Protein AF-E8ZIT5-F1 (afdb_monomer)

Structure (mmCIF, N/CA/C/O backbone):
data_AF-E8ZIT5-F1
#
_entry.id   AF-E8ZIT5-F1
#
loop_
_atom_site.group_PDB
_atom_site.id
_atom_site.type_symbol
_atom_site.label_atom_id
_atom_site.label_alt_id
_atom_site.label_comp_id
_atom_site.label_asym_id
_atom_site.label_entity_id
_atom_site.label_seq_id
_atom_site.pdbx_PDB_ins_code
_atom_site.Cartn_x
_atom_site.Cartn_y
_atom_site.Cartn_z
_atom_site.occupancy
_atom_site.B_iso_or_equiv
_atom_site.auth_seq_id
_atom_site.auth_comp_id
_atom_site.auth_asym_id
_atom_site.auth_atom_id
_atom_site.pdbx_PDB_model_num
ATOM 1 N N . MET A 1 1 ? -10.845 -41.780 -15.249 1.00 45.81 1 MET A N 1
ATOM 2 C CA . MET A 1 1 ? -11.697 -40.941 -14.374 1.00 45.81 1 MET A CA 1
ATOM 3 C C . MET A 1 1 ? -10.829 -39.856 -13.758 1.00 45.81 1 MET A C 1
ATOM 5 O O . MET A 1 1 ? -10.003 -40.165 -12.911 1.00 45.81 1 MET A O 1
ATOM 9 N N . VAL A 1 2 ? -10.950 -38.612 -14.222 1.00 50.91 2 VAL A N 1
ATOM 10 C CA . VAL A 1 2 ? -10.185 -37.478 -13.678 1.00 50.91 2 VAL A CA 1
ATOM 11 C C . VAL A 1 2 ? -10.986 -36.918 -12.499 1.00 50.91 2 VAL A C 1
ATOM 13 O O . VAL A 1 2 ? -12.055 -36.343 -12.686 1.00 50.91 2 VAL A O 1
ATOM 16 N N . ARG A 1 3 ? -10.535 -37.195 -11.271 1.00 48.25 3 ARG A N 1
ATOM 17 C CA . ARG A 1 3 ? -11.184 -36.754 -10.028 1.00 48.25 3 ARG A CA 1
ATOM 18 C C . ARG A 1 3 ? -11.141 -35.221 -9.921 1.00 48.25 3 ARG A C 1
ATOM 20 O O . ARG A 1 3 ? -10.065 -34.644 -9.911 1.00 48.25 3 ARG A O 1
ATOM 27 N N . ASN A 1 4 ? -12.316 -34.599 -9.806 1.00 46.53 4 ASN A N 1
ATOM 28 C CA . ASN A 1 4 ? -12.586 -33.336 -9.102 1.00 46.53 4 ASN A CA 1
ATOM 29 C C . ASN A 1 4 ? -11.492 -32.246 -9.126 1.00 46.53 4 ASN A C 1
ATOM 31 O O . ASN A 1 4 ? -10.973 -31.853 -8.086 1.00 46.53 4 ASN A O 1
ATOM 35 N N . VAL A 1 5 ? -11.245 -31.631 -10.285 1.00 51.81 5 VAL A N 1
ATOM 36 C CA . VAL A 1 5 ? -10.561 -30.318 -10.329 1.00 51.81 5 VAL A CA 1
ATOM 37 C C . VAL A 1 5 ? -11.475 -29.154 -9.910 1.00 51.81 5 VAL A C 1
ATOM 39 O O . VAL A 1 5 ? -11.005 -28.046 -9.684 1.00 51.81 5 VAL A O 1
ATOM 42 N N . LYS A 1 6 ? -12.785 -29.395 -9.732 1.00 46.69 6 LYS A N 1
ATOM 43 C CA . LYS A 1 6 ? -13.766 -28.366 -9.335 1.00 46.69 6 LYS A CA 1
ATOM 44 C C . LYS A 1 6 ? -13.628 -27.860 -7.891 1.00 46.69 6 LYS A C 1
ATOM 46 O O . LYS A 1 6 ? -14.274 -26.878 -7.556 1.00 46.69 6 LYS A O 1
ATOM 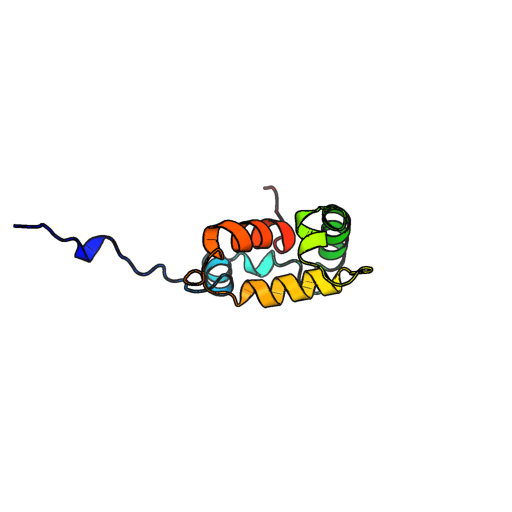51 N N . SER A 1 7 ? -12.803 -28.491 -7.049 1.00 48.19 7 SER A N 1
ATOM 52 C CA . SER A 1 7 ? -12.647 -28.102 -5.636 1.00 48.19 7 SER A CA 1
ATOM 53 C C . SER A 1 7 ? -11.411 -27.241 -5.342 1.00 48.19 7 SER A C 1
ATOM 55 O O . SER A 1 7 ? -11.201 -26.882 -4.188 1.00 48.19 7 SER A O 1
ATOM 57 N N . LEU A 1 8 ? -10.577 -26.927 -6.343 1.00 50.34 8 LEU A N 1
ATOM 58 C CA . LEU A 1 8 ? -9.297 -26.227 -6.132 1.00 50.34 8 LEU A CA 1
ATOM 59 C C . LEU A 1 8 ? -9.307 -24.748 -6.533 1.00 50.34 8 LEU A C 1
ATOM 61 O O . LEU A 1 8 ? -8.317 -24.050 -6.337 1.00 50.34 8 LEU A O 1
ATOM 65 N N . CYS A 1 9 ? -10.430 -24.249 -7.040 1.00 54.47 9 CYS A N 1
ATOM 66 C CA . CYS A 1 9 ? -10.614 -22.833 -7.323 1.00 54.47 9 CYS A CA 1
ATOM 67 C C . CYS A 1 9 ? -11.757 -22.302 -6.463 1.00 54.47 9 CYS A C 1
ATOM 69 O O . CYS A 1 9 ? -12.811 -21.942 -6.980 1.00 54.47 9 CYS A O 1
ATOM 71 N N . THR A 1 10 ? -11.573 -22.266 -5.141 1.00 54.78 10 THR A N 1
ATOM 72 C CA . THR A 1 10 ? -12.388 -21.358 -4.331 1.00 54.78 10 THR A CA 1
ATOM 73 C C . THR A 1 10 ? -12.088 -19.960 -4.860 1.00 54.78 10 THR A C 1
ATOM 75 O O . THR A 1 10 ? -10.909 -19.578 -4.854 1.00 54.78 10 THR A O 1
ATOM 78 N N . PRO A 1 11 ? -13.077 -19.208 -5.374 1.00 55.38 11 PRO A N 1
ATOM 79 C CA . PRO A 1 11 ? -12.827 -17.836 -5.764 1.00 55.38 11 PRO A CA 1
ATOM 80 C C . PRO A 1 11 ? -12.258 -17.143 -4.532 1.00 55.38 11 PRO A C 1
ATOM 82 O O . PRO A 1 11 ? -12.861 -17.167 -3.455 1.00 55.38 11 PRO A O 1
ATOM 85 N N . LYS A 1 12 ? -11.042 -16.607 -4.665 1.00 62.25 12 LYS A N 1
ATOM 86 C CA . LYS A 1 12 ? -10.503 -15.686 -3.670 1.00 62.25 12 LYS A CA 1
ATOM 87 C C . LYS A 1 12 ? -11.594 -14.637 -3.496 1.00 62.25 12 LYS A C 1
ATOM 89 O O . LYS A 1 12 ? -11.988 -14.019 -4.477 1.00 62.25 12 LYS A O 1
ATOM 94 N N . GLY A 1 13 ? -12.136 -14.497 -2.287 1.00 69.75 13 GLY A N 1
ATOM 95 C CA . GLY A 1 13 ? -13.228 -13.559 -1.987 1.00 69.75 13 GLY A CA 1
ATOM 96 C C . GLY A 1 13 ? -12.824 -12.085 -2.111 1.00 69.75 13 GLY A C 1
ATOM 97 O O . GLY A 1 13 ? -13.444 -11.232 -1.493 1.00 69.75 13 GLY A O 1
ATOM 98 N N . PHE A 1 14 ? -11.757 -11.812 -2.859 1.00 81.62 14 PHE A N 1
ATOM 99 C CA . PHE A 1 14 ? -11.159 -10.525 -3.117 1.00 81.62 14 PHE A CA 1
ATOM 100 C C . PHE A 1 14 ? -10.701 -10.491 -4.577 1.00 81.62 14 PHE A C 1
ATOM 102 O O . PHE A 1 14 ? -10.003 -11.397 -5.043 1.00 81.62 14 PHE A O 1
ATOM 109 N N . SER A 1 15 ? -11.082 -9.432 -5.282 1.00 85.31 15 SER A N 1
ATOM 110 C CA . SER A 1 15 ? -10.668 -9.194 -6.669 1.00 85.31 15 SER A CA 1
ATOM 111 C C . SER A 1 15 ? -9.668 -8.050 -6.754 1.00 85.31 15 SER A C 1
ATOM 113 O O . SER A 1 15 ? -8.783 -8.084 -7.604 1.00 85.31 15 SER A O 1
ATOM 115 N N . SER A 1 16 ? -9.753 -7.092 -5.830 1.00 89.38 16 SER A N 1
ATOM 116 C CA . SER A 1 16 ? -8.905 -5.903 -5.768 1.00 89.38 16 SER A CA 1
ATOM 117 C C . SER A 1 16 ? -8.029 -5.856 -4.519 1.00 89.38 16 SER A C 1
ATOM 119 O O . SER A 1 16 ? -8.282 -6.548 -3.525 1.00 89.38 16 SER A O 1
ATOM 121 N N . ILE A 1 17 ? -7.002 -5.001 -4.548 1.00 88.31 17 ILE A N 1
ATOM 122 C CA . ILE A 1 17 ? -6.193 -4.702 -3.359 1.00 88.31 17 ILE A CA 1
ATOM 123 C C . ILE A 1 17 ? -7.090 -4.178 -2.226 1.00 88.31 17 ILE A C 1
ATOM 125 O O . ILE A 1 17 ? -6.922 -4.599 -1.080 1.00 88.31 17 ILE A O 1
ATOM 129 N N . SER A 1 18 ? -8.076 -3.334 -2.552 1.00 88.69 18 SER A N 1
ATOM 130 C CA . SER A 1 18 ? -9.100 -2.835 -1.627 1.00 88.69 18 SER A CA 1
ATOM 131 C C . SER A 1 18 ? -9.860 -3.961 -0.915 1.00 88.69 18 SER A C 1
ATOM 133 O O . SER A 1 18 ? -9.947 -3.963 0.314 1.00 88.69 18 SER A O 1
ATOM 135 N N . ASP A 1 19 ? -10.361 -4.954 -1.659 1.00 88.88 19 ASP A N 1
ATOM 136 C CA . ASP A 1 19 ? -11.074 -6.100 -1.080 1.00 88.88 19 ASP A CA 1
ATOM 137 C C . ASP A 1 19 ? -10.187 -6.878 -0.110 1.00 88.88 19 ASP A C 1
ATOM 139 O O . ASP A 1 19 ? -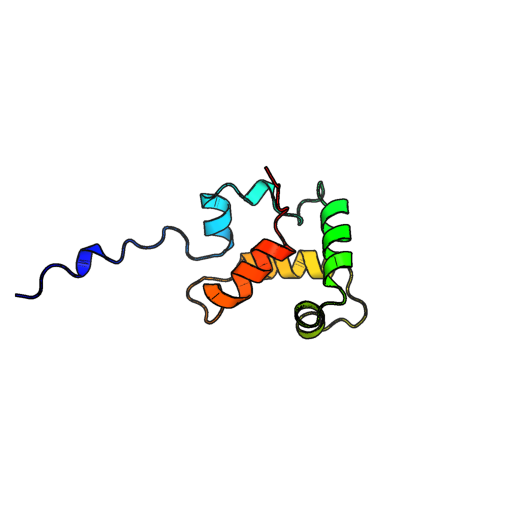10.618 -7.245 0.983 1.00 88.88 19 ASP A O 1
ATOM 143 N N . LEU A 1 20 ? -8.923 -7.093 -0.483 1.00 87.38 20 LEU A N 1
ATOM 144 C CA . LEU A 1 20 ? -7.990 -7.859 0.334 1.00 87.38 20 LEU A CA 1
ATOM 145 C C . LEU A 1 20 ? -7.680 -7.155 1.659 1.00 87.38 20 LEU A C 1
ATOM 147 O O . LEU A 1 20 ? -7.718 -7.798 2.710 1.00 87.38 20 LEU A O 1
ATOM 151 N N . ILE A 1 21 ? -7.401 -5.848 1.636 1.00 87.50 21 ILE A N 1
ATOM 152 C CA . ILE A 1 21 ? -7.132 -5.096 2.872 1.00 87.50 21 ILE A CA 1
ATOM 153 C C . ILE A 1 21 ? -8.390 -4.933 3.731 1.00 87.50 21 ILE A C 1
ATOM 155 O O . ILE A 1 21 ? -8.289 -4.958 4.956 1.00 87.50 21 ILE A O 1
ATOM 159 N N . ASN A 1 22 ? -9.579 -4.836 3.122 1.00 87.31 22 ASN A N 1
ATOM 160 C CA . ASN A 1 22 ? -10.855 -4.850 3.841 1.00 87.31 22 ASN A CA 1
ATOM 161 C C . ASN A 1 22 ? -11.070 -6.194 4.543 1.00 87.31 22 ASN A C 1
ATOM 163 O O . ASN A 1 22 ? -11.342 -6.235 5.743 1.00 87.31 22 ASN A O 1
ATOM 167 N N . GLN A 1 23 ? -10.882 -7.299 3.818 1.00 86.75 23 GLN A N 1
ATOM 168 C CA . GLN A 1 23 ? -11.032 -8.652 4.348 1.00 86.75 23 GLN A CA 1
ATOM 169 C C . GLN A 1 23 ? -10.041 -8.933 5.487 1.00 86.75 23 GLN A C 1
ATOM 171 O O . GLN A 1 23 ? -10.379 -9.614 6.455 1.00 86.75 23 GLN A O 1
ATOM 176 N N . ARG A 1 24 ? -8.828 -8.375 5.402 1.00 84.50 24 ARG A N 1
ATOM 177 C CA . ARG A 1 24 ? -7.798 -8.472 6.446 1.00 84.50 24 ARG A CA 1
ATOM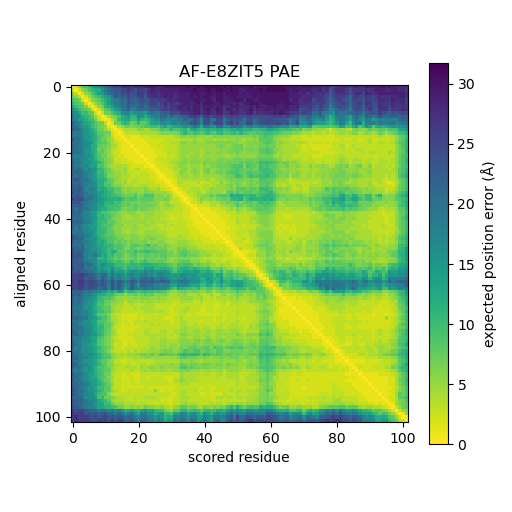 178 C C . ARG A 1 24 ? -7.945 -7.452 7.572 1.00 84.50 24 ARG A C 1
ATOM 180 O O . ARG A 1 24 ? -7.168 -7.504 8.520 1.00 84.50 24 ARG A O 1
ATOM 187 N N . LYS A 1 25 ? -8.934 -6.553 7.496 1.00 84.44 25 LYS A N 1
ATOM 188 C CA . LYS A 1 25 ? -9.128 -5.437 8.438 1.00 84.44 25 LYS A CA 1
ATOM 189 C C . LYS A 1 25 ? -7.894 -4.522 8.542 1.00 84.44 25 LYS A C 1
ATOM 191 O O . LYS A 1 25 ? -7.681 -3.866 9.557 1.00 84.44 25 LYS A O 1
ATOM 196 N N . GLU A 1 26 ? -7.099 -4.450 7.475 1.00 84.94 26 GLU A N 1
ATOM 197 C CA . GLU A 1 26 ? -5.897 -3.613 7.355 1.00 84.94 26 GLU A CA 1
ATOM 198 C C . GLU A 1 26 ? -6.244 -2.176 6.906 1.00 84.94 26 GLU A C 1
ATOM 200 O O . GLU A 1 26 ? -5.362 -1.331 6.803 1.00 84.94 26 GLU A O 1
ATOM 205 N N . THR A 1 27 ? -7.519 -1.840 6.673 1.00 81.81 27 THR A N 1
ATOM 206 C CA . THR A 1 27 ? -7.936 -0.481 6.277 1.00 81.81 27 THR A CA 1
ATOM 207 C C . THR A 1 27 ? -7.578 0.599 7.285 1.00 81.81 27 THR A C 1
ATOM 209 O O . THR A 1 27 ? -7.254 1.710 6.881 1.00 81.81 27 THR A O 1
ATOM 212 N N . SER A 1 28 ? -7.576 0.284 8.582 1.00 82.44 28 SER A N 1
ATOM 213 C CA . SER A 1 28 ? -7.136 1.227 9.619 1.00 82.44 28 SER A CA 1
ATOM 214 C C . SER A 1 28 ? -5.627 1.505 9.580 1.00 82.44 28 SER A C 1
ATOM 216 O O . SER A 1 28 ? -5.172 2.452 10.220 1.00 82.44 28 SER A O 1
ATOM 218 N N . LEU A 1 29 ? -4.851 0.682 8.868 1.00 85.00 29 LEU A N 1
ATOM 219 C CA . LEU A 1 29 ? -3.408 0.847 8.698 1.00 85.00 29 LEU A CA 1
ATOM 220 C C . LEU A 1 29 ? -3.068 1.727 7.492 1.00 85.00 29 LEU A C 1
ATOM 222 O O . LEU A 1 29 ? -1.895 2.004 7.263 1.00 85.00 29 LEU A O 1
ATOM 226 N N . LEU A 1 30 ? -4.061 2.166 6.713 1.00 87.00 30 LEU A N 1
ATOM 227 C CA . LEU A 1 30 ? -3.824 3.026 5.560 1.00 87.00 30 LEU A CA 1
ATOM 228 C C . LEU A 1 30 ? -3.212 4.361 5.991 1.00 87.00 30 LEU A C 1
ATOM 230 O O . LEU A 1 30 ? -3.801 5.144 6.741 1.00 87.00 30 LEU A O 1
ATOM 234 N N . LEU A 1 31 ? -2.033 4.646 5.444 1.00 85.56 31 LEU A N 1
ATOM 235 C CA . LEU A 1 31 ? -1.323 5.906 5.648 1.00 85.56 31 LEU A CA 1
ATOM 236 C C . LEU A 1 31 ? -1.998 7.085 4.931 1.00 85.56 31 LEU A C 1
ATOM 238 O O . LEU A 1 31 ? -1.712 8.232 5.250 1.00 85.56 31 LEU A O 1
ATOM 242 N N . THR A 1 32 ? -2.921 6.812 4.002 1.00 84.00 32 THR A N 1
ATOM 243 C CA . THR A 1 32 ? -3.711 7.825 3.284 1.00 84.00 32 THR A CA 1
ATOM 244 C C . THR A 1 32 ? -4.765 8.514 4.154 1.00 84.00 32 THR A C 1
ATOM 246 O O . THR A 1 32 ? -5.361 9.493 3.713 1.00 84.00 32 THR A O 1
ATOM 249 N N . ASP A 1 33 ? -5.045 8.003 5.357 1.00 81.31 33 ASP A N 1
ATOM 250 C CA . ASP A 1 33 ? -5.954 8.665 6.295 1.00 81.31 33 ASP A CA 1
ATOM 251 C C . ASP A 1 33 ? -5.311 9.941 6.860 1.00 81.31 33 ASP A C 1
ATOM 253 O O . ASP A 1 33 ? -4.133 9.946 7.229 1.00 81.31 33 ASP A O 1
ATOM 257 N N . SER A 1 34 ? -6.083 11.024 6.979 1.00 75.56 34 SER A N 1
ATOM 258 C CA . SER A 1 34 ? -5.596 12.319 7.473 1.00 75.56 34 SER A CA 1
ATOM 259 C C . SER A 1 34 ? -4.931 12.225 8.851 1.00 75.56 34 SER A C 1
ATOM 261 O O . SER A 1 34 ? -4.004 12.984 9.141 1.00 75.56 34 SER A O 1
ATOM 263 N N . LYS A 1 35 ? -5.345 11.266 9.691 1.00 79.62 35 LYS A N 1
ATOM 264 C CA . LYS A 1 35 ? -4.749 11.019 11.016 1.00 79.62 35 LYS A CA 1
ATOM 265 C C . LYS A 1 35 ? -3.313 10.492 10.937 1.00 79.62 35 LYS A C 1
ATOM 267 O O . LYS A 1 35 ? -2.552 10.655 11.886 1.00 79.62 35 LYS A O 1
ATOM 272 N N . ASN A 1 36 ? -2.930 9.896 9.808 1.00 81.50 36 ASN A N 1
ATOM 273 C CA . ASN A 1 36 ? -1.618 9.301 9.564 1.00 81.50 36 ASN A CA 1
ATOM 274 C C . ASN A 1 36 ? -0.700 10.193 8.709 1.00 81.50 36 ASN A C 1
ATOM 276 O O . ASN A 1 36 ? 0.371 9.744 8.311 1.00 81.50 36 ASN A O 1
ATOM 280 N N . SER A 1 37 ? -1.058 11.463 8.473 1.00 80.19 37 SER A N 1
ATOM 281 C CA . SER A 1 37 ? -0.304 12.388 7.604 1.00 80.19 37 SER A CA 1
ATOM 282 C C . SER A 1 37 ? 1.195 12.481 7.942 1.00 80.19 37 SER A C 1
ATOM 284 O O . SER A 1 37 ? 2.032 12.458 7.042 1.00 80.19 37 SER A O 1
ATOM 286 N N . LEU A 1 38 ? 1.560 12.489 9.231 1.00 84.44 38 LEU A N 1
ATOM 287 C CA . LEU A 1 38 ? 2.966 12.481 9.670 1.00 84.44 38 LEU A CA 1
ATOM 288 C C . LEU A 1 38 ? 3.694 11.174 9.318 1.00 84.44 38 LEU A C 1
ATOM 290 O O . LEU A 1 38 ? 4.867 11.185 8.948 1.00 84.44 38 LEU A O 1
ATOM 294 N N . LYS A 1 39 ? 3.003 10.035 9.422 1.00 86.50 39 LYS A N 1
ATOM 295 C CA . LYS A 1 39 ? 3.556 8.720 9.077 1.00 86.50 39 LYS A CA 1
ATOM 296 C C . LYS A 1 39 ? 3.714 8.574 7.566 1.00 86.50 39 LYS A C 1
ATOM 298 O O . LYS A 1 39 ? 4.738 8.071 7.116 1.00 86.50 39 LYS A O 1
ATOM 303 N N . LEU A 1 40 ? 2.740 9.064 6.797 1.00 86.56 40 LEU A N 1
ATOM 304 C CA . LEU A 1 40 ? 2.804 9.127 5.339 1.00 86.56 40 LEU A CA 1
ATOM 305 C C . LEU A 1 40 ? 3.992 9.974 4.874 1.00 86.56 40 LEU A C 1
ATOM 307 O O . LEU A 1 40 ? 4.735 9.562 3.991 1.00 86.56 40 LEU A O 1
ATOM 311 N N . GLU A 1 41 ? 4.211 11.125 5.507 1.00 86.81 41 GLU A N 1
ATOM 312 C CA . GLU A 1 41 ? 5.345 12.000 5.208 1.00 86.81 41 GLU A CA 1
ATOM 313 C C . GLU A 1 41 ? 6.690 11.353 5.539 1.00 86.81 41 GLU A C 1
ATOM 315 O O . GLU A 1 41 ? 7.629 11.430 4.747 1.00 86.81 41 GLU A O 1
ATOM 320 N N . LYS A 1 42 ? 6.786 10.668 6.682 1.00 87.88 42 LYS A N 1
ATOM 321 C CA . LYS A 1 42 ? 7.980 9.893 7.027 1.00 87.88 42 LYS A CA 1
ATOM 322 C C . LYS A 1 42 ? 8.242 8.807 5.985 1.00 87.88 42 LYS A C 1
ATOM 324 O O . LYS A 1 42 ? 9.341 8.732 5.449 1.00 87.88 42 LYS A O 1
ATOM 329 N N . LYS A 1 43 ? 7.208 8.041 5.632 1.00 87.75 43 LYS A N 1
ATOM 330 C CA . LYS A 1 43 ? 7.303 6.970 4.639 1.00 87.75 43 LYS A CA 1
ATOM 331 C C . LYS A 1 43 ? 7.714 7.493 3.269 1.00 87.75 43 LYS A C 1
ATOM 333 O O . LYS A 1 43 ? 8.561 6.889 2.622 1.00 87.75 43 LYS A O 1
ATOM 338 N N . TYR A 1 44 ? 7.151 8.626 2.855 1.00 88.06 44 TYR A N 1
ATOM 339 C CA . TYR A 1 44 ? 7.556 9.321 1.643 1.00 88.06 44 TYR A CA 1
ATOM 340 C C . TYR A 1 44 ? 9.040 9.683 1.692 1.00 88.06 44 TYR A C 1
ATOM 342 O O . TYR A 1 44 ? 9.778 9.348 0.774 1.00 88.06 44 TYR A O 1
ATOM 350 N N . ASN A 1 45 ? 9.504 10.292 2.785 1.00 87.62 45 ASN A N 1
ATOM 351 C CA . ASN A 1 45 ? 10.915 10.629 2.949 1.00 87.62 45 ASN A CA 1
ATOM 352 C C . ASN A 1 45 ? 11.844 9.407 2.934 1.00 87.62 45 ASN A C 1
ATOM 354 O O . ASN A 1 45 ? 12.948 9.528 2.414 1.00 87.62 45 ASN A O 1
ATOM 358 N N . ASP A 1 46 ? 11.400 8.255 3.441 1.00 87.19 46 ASP A N 1
ATOM 359 C CA . ASP A 1 46 ? 12.167 7.004 3.397 1.00 87.19 46 ASP A CA 1
ATOM 360 C C . ASP A 1 46 ? 12.293 6.445 1.967 1.00 87.19 46 ASP A C 1
ATOM 362 O O . ASP A 1 46 ? 13.331 5.884 1.619 1.00 87.19 46 ASP A O 1
ATOM 366 N N . ILE A 1 47 ? 11.255 6.590 1.130 1.00 86.38 47 ILE A N 1
ATOM 367 C CA . ILE A 1 47 ? 11.216 5.998 -0.220 1.00 86.38 47 ILE A CA 1
ATOM 368 C C . ILE A 1 47 ? 11.518 6.981 -1.353 1.00 86.38 47 ILE A C 1
ATOM 370 O O . ILE A 1 47 ? 11.723 6.533 -2.478 1.00 86.38 47 ILE A O 1
ATOM 374 N N . LYS A 1 48 ? 11.529 8.298 -1.106 1.00 83.75 48 LYS A N 1
ATOM 375 C CA . LYS A 1 48 ? 11.637 9.322 -2.165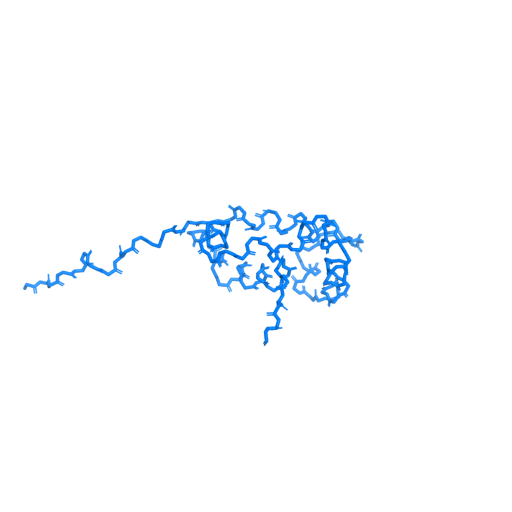 1.00 83.75 48 LYS A CA 1
ATOM 376 C C . LYS A 1 48 ? 12.892 9.166 -3.024 1.00 83.75 48 LYS A C 1
ATOM 378 O O . LYS A 1 48 ? 12.864 9.490 -4.204 1.00 83.75 48 LYS A O 1
ATOM 383 N N . GLU A 1 49 ? 13.967 8.637 -2.442 1.00 83.38 49 GLU A N 1
ATOM 384 C CA . GLU A 1 49 ? 15.252 8.407 -3.115 1.00 83.38 49 GLU A CA 1
ATOM 385 C C . GLU A 1 49 ? 15.367 7.001 -3.726 1.00 83.38 49 GLU A C 1
ATOM 387 O O . GLU A 1 49 ? 16.344 6.684 -4.402 1.00 83.38 49 GLU A O 1
ATOM 392 N N . TRP A 1 50 ? 14.386 6.122 -3.502 1.00 86.50 50 TRP A N 1
ATOM 393 C CA . TRP A 1 50 ? 14.443 4.757 -4.010 1.00 86.50 50 TRP A CA 1
ATOM 394 C C . TRP A 1 50 ? 14.200 4.742 -5.514 1.00 86.50 50 TRP A C 1
ATOM 396 O O . TRP A 1 50 ? 13.189 5.255 -5.987 1.00 86.50 50 TRP A O 1
ATOM 406 N N . ALA A 1 51 ? 15.049 4.025 -6.255 1.00 81.69 51 ALA A N 1
ATOM 407 C CA . ALA A 1 51 ? 14.894 3.836 -7.700 1.00 81.69 51 ALA A CA 1
ATOM 408 C C . ALA A 1 51 ? 13.503 3.299 -8.089 1.00 81.69 51 ALA A C 1
ATOM 410 O O . ALA A 1 51 ? 12.928 3.685 -9.101 1.00 81.69 51 ALA A O 1
ATOM 411 N N . SER A 1 52 ? 12.928 2.426 -7.252 1.00 80.94 52 SER A N 1
ATOM 412 C CA . SER A 1 52 ? 11.586 1.873 -7.475 1.00 80.94 52 SER A CA 1
ATOM 413 C C . SER A 1 52 ? 10.459 2.898 -7.325 1.00 80.94 52 SER A C 1
ATOM 415 O O . SER A 1 52 ? 9.360 2.654 -7.817 1.00 80.94 52 SER A O 1
ATOM 417 N N . TRP A 1 53 ? 10.697 3.992 -6.600 1.00 83.19 53 TRP A N 1
ATOM 418 C CA . TRP A 1 53 ? 9.757 5.095 -6.439 1.00 83.19 53 TRP A CA 1
ATOM 419 C C . TRP A 1 53 ? 10.008 6.170 -7.492 1.00 83.19 53 TRP A C 1
ATOM 421 O O . TRP A 1 53 ? 9.070 6.563 -8.169 1.00 83.19 53 TRP A O 1
ATOM 431 N N . THR A 1 54 ? 11.259 6.578 -7.713 1.00 79.44 54 THR A N 1
ATOM 432 C CA . THR A 1 54 ? 11.611 7.599 -8.716 1.00 79.44 54 THR A CA 1
ATOM 433 C C . THR A 1 54 ? 11.311 7.168 -10.152 1.00 79.44 54 THR A C 1
ATOM 435 O O . THR A 1 54 ? 10.998 8.013 -10.982 1.00 79.44 54 THR A O 1
ATOM 438 N N . ALA A 1 55 ? 11.340 5.866 -10.457 1.00 78.69 55 ALA A N 1
ATOM 439 C CA . ALA A 1 55 ? 10.918 5.355 -11.762 1.00 78.69 55 ALA A CA 1
ATOM 440 C C . ALA A 1 55 ? 9.395 5.445 -11.991 1.00 78.69 55 ALA A C 1
ATOM 442 O O . ALA A 1 55 ? 8.950 5.517 -13.135 1.00 78.69 55 ALA A O 1
ATOM 443 N N . GLU A 1 56 ? 8.593 5.412 -10.922 1.00 71.75 56 GLU A N 1
ATOM 444 C CA . GLU A 1 56 ? 7.124 5.474 -10.999 1.00 71.75 56 GLU A CA 1
ATOM 445 C C . GLU A 1 56 ? 6.601 6.901 -10.803 1.00 71.75 56 GLU A C 1
ATOM 447 O O . GLU A 1 56 ? 5.633 7.307 -11.446 1.00 71.75 56 GLU A O 1
ATOM 452 N N . ASN A 1 57 ? 7.270 7.681 -9.957 1.00 71.12 57 ASN A N 1
ATOM 453 C CA . ASN A 1 57 ? 6.977 9.079 -9.723 1.00 71.12 57 ASN A CA 1
ATOM 454 C C . ASN A 1 57 ? 7.568 9.930 -10.855 1.00 71.12 57 ASN A C 1
ATOM 456 O O . ASN A 1 57 ? 8.734 10.316 -10.833 1.00 71.12 57 ASN A O 1
ATOM 460 N N . LYS A 1 58 ? 6.739 10.227 -11.860 1.00 62.34 58 LYS A N 1
ATOM 461 C CA . LYS A 1 58 ? 7.112 11.079 -13.002 1.00 62.34 58 LYS A CA 1
ATOM 462 C C . LYS A 1 58 ? 7.332 12.545 -12.613 1.00 62.34 58 LYS A C 1
ATOM 464 O O . LYS A 1 58 ? 7.853 13.312 -13.421 1.00 62.34 58 LYS A O 1
ATOM 469 N N . THR A 1 59 ? 6.949 12.938 -11.400 1.00 59.34 59 THR A N 1
ATOM 470 C CA . THR A 1 59 ? 7.121 14.296 -10.894 1.00 59.34 59 THR A CA 1
ATOM 471 C C . THR A 1 59 ? 8.497 14.411 -10.239 1.00 59.34 59 THR A C 1
ATOM 473 O O . THR A 1 59 ? 8.728 13.873 -9.156 1.00 59.34 59 THR A O 1
ATOM 476 N N . SER A 1 60 ? 9.418 15.156 -10.862 1.00 53.47 60 SER A N 1
ATOM 477 C CA . SER A 1 60 ? 10.784 15.403 -10.351 1.00 53.47 60 SER A CA 1
ATOM 478 C C . SER A 1 60 ? 10.842 16.081 -8.972 1.00 53.47 60 SER A C 1
ATOM 480 O O . SER A 1 60 ? 11.924 16.245 -8.422 1.00 53.47 60 SER A O 1
ATOM 482 N N . ASN A 1 61 ? 9.694 16.471 -8.417 1.00 59.38 61 ASN A N 1
ATOM 483 C CA . ASN A 1 61 ? 9.551 17.087 -7.106 1.00 59.38 61 ASN A CA 1
ATOM 484 C C . ASN A 1 61 ? 8.295 16.551 -6.398 1.00 59.38 61 ASN A C 1
ATOM 486 O O . ASN A 1 61 ? 7.444 17.321 -5.963 1.00 59.38 61 ASN A O 1
ATOM 490 N N . GLY A 1 62 ? 8.130 15.223 -6.396 1.00 64.62 62 GLY A N 1
ATOM 491 C CA . GLY A 1 62 ? 6.997 14.599 -5.718 1.00 64.62 62 GLY A CA 1
ATOM 492 C C . GLY A 1 62 ? 6.944 14.981 -4.240 1.00 64.62 62 GLY A C 1
ATOM 493 O O . GLY A 1 62 ? 7.965 15.264 -3.608 1.00 64.62 62 GLY A O 1
ATOM 494 N N . ASN A 1 63 ? 5.747 14.951 -3.683 1.00 77.81 63 ASN A N 1
ATOM 495 C CA . ASN A 1 63 ? 5.452 15.194 -2.285 1.00 77.81 63 ASN A CA 1
ATOM 496 C C . ASN A 1 63 ? 4.730 13.977 -1.693 1.00 77.81 63 ASN A C 1
ATOM 498 O O . ASN A 1 63 ? 4.413 12.998 -2.371 1.00 77.81 63 ASN A O 1
ATOM 502 N N . LYS A 1 64 ? 4.417 14.041 -0.396 1.00 83.50 64 LYS A N 1
ATOM 503 C CA . LYS A 1 64 ? 3.599 13.014 0.270 1.00 83.50 64 LYS A CA 1
ATOM 504 C C . LYS A 1 64 ? 2.223 12.815 -0.382 1.00 83.50 64 LYS A C 1
ATOM 506 O O . LYS A 1 64 ? 1.621 11.758 -0.214 1.00 83.50 64 LYS A O 1
ATOM 511 N N . GLU A 1 65 ? 1.730 13.817 -1.106 1.00 85.12 65 GLU A N 1
ATOM 512 C CA . GLU A 1 65 ? 0.488 13.752 -1.878 1.00 85.12 65 GLU A CA 1
ATOM 513 C C . GLU A 1 65 ? 0.604 12.772 -3.048 1.00 85.12 65 GLU A C 1
ATOM 515 O O . GLU A 1 65 ? -0.257 11.909 -3.160 1.00 85.12 65 GLU A O 1
ATOM 520 N N . ASP A 1 66 ? 1.711 12.772 -3.802 1.00 86.69 66 ASP A N 1
ATOM 521 C CA . ASP A 1 66 ? 1.949 11.788 -4.869 1.00 86.69 66 ASP A CA 1
ATOM 522 C C . ASP A 1 66 ? 1.961 10.353 -4.323 1.00 86.69 66 ASP A C 1
ATOM 524 O O . ASP A 1 66 ? 1.423 9.433 -4.938 1.00 86.69 66 ASP A O 1
ATOM 528 N N . LEU A 1 67 ? 2.532 10.149 -3.128 1.00 87.19 67 LEU A N 1
ATOM 529 C CA . LEU A 1 67 ? 2.454 8.858 -2.440 1.00 87.19 67 LEU A CA 1
ATOM 530 C C . LEU A 1 67 ? 1.015 8.508 -2.060 1.00 87.19 67 LEU A C 1
ATOM 532 O O . LEU A 1 67 ? 0.589 7.371 -2.258 1.00 87.19 67 LEU A O 1
ATOM 536 N N . SER A 1 68 ? 0.265 9.477 -1.535 1.00 88.31 68 SER A N 1
ATOM 537 C CA . SER A 1 68 ? -1.147 9.301 -1.191 1.00 88.31 68 SER A CA 1
ATOM 538 C C . SER A 1 68 ? -1.980 8.895 -2.404 1.00 88.31 68 SER A C 1
ATOM 540 O O . SER A 1 68 ? -2.770 7.954 -2.327 1.00 88.31 68 SER A O 1
ATOM 542 N N . ASP A 1 69 ? -1.787 9.572 -3.532 1.00 88.69 69 ASP A N 1
ATOM 543 C CA . ASP A 1 69 ? -2.534 9.317 -4.756 1.00 88.69 69 ASP A CA 1
ATOM 544 C C . ASP A 1 69 ? -2.131 7.988 -5.387 1.00 88.69 69 ASP A C 1
ATOM 546 O O . ASP A 1 69 ? -3.012 7.179 -5.678 1.00 88.69 69 ASP A O 1
ATOM 550 N N . TRP A 1 70 ? -0.836 7.659 -5.425 1.00 89.75 70 TRP A N 1
ATOM 551 C CA . TRP A 1 70 ? -0.380 6.339 -5.868 1.00 89.75 70 TRP A CA 1
ATOM 552 C C . TRP A 1 70 ? -0.989 5.209 -5.028 1.00 89.75 70 TRP A C 1
ATOM 554 O O . TRP A 1 70 ? -1.354 4.153 -5.557 1.00 89.75 70 TRP A O 1
ATOM 564 N N . CYS A 1 71 ? -1.133 5.415 -3.715 1.00 89.75 71 CYS A N 1
ATOM 565 C CA . CYS A 1 71 ? -1.810 4.468 -2.839 1.00 89.75 71 CYS A CA 1
ATOM 566 C C . CYS A 1 71 ? -3.293 4.317 -3.199 1.00 89.75 71 CYS A C 1
ATOM 568 O O . CYS A 1 71 ? -3.779 3.190 -3.275 1.00 89.75 71 CYS A O 1
ATOM 570 N N . LYS A 1 72 ? -4.017 5.411 -3.455 1.00 88.75 72 LYS A N 1
ATOM 571 C CA . LYS A 1 72 ? -5.424 5.343 -3.885 1.00 88.75 72 LYS A CA 1
ATOM 572 C C . LYS A 1 72 ? -5.554 4.623 -5.228 1.00 88.75 72 LYS A C 1
ATOM 574 O O . LYS A 1 72 ? -6.296 3.657 -5.318 1.00 88.75 72 LYS A O 1
ATOM 579 N N . GLU A 1 73 ? -4.761 5.006 -6.225 1.00 89.69 73 GLU A N 1
ATOM 580 C CA . GLU A 1 73 ? -4.787 4.386 -7.554 1.00 89.69 73 GLU A CA 1
ATOM 581 C C . GLU A 1 73 ? -4.432 2.897 -7.509 1.00 89.69 73 GLU A C 1
ATOM 583 O O . GLU A 1 73 ? -5.063 2.072 -8.166 1.00 89.69 73 GLU A O 1
ATOM 588 N N . SER A 1 74 ? -3.424 2.527 -6.717 1.00 89.31 74 SER A N 1
ATOM 589 C CA . SER A 1 74 ? -3.021 1.128 -6.568 1.00 89.31 74 SER A CA 1
ATOM 590 C C . SER A 1 74 ? -4.074 0.309 -5.829 1.00 89.31 74 SER A C 1
ATOM 592 O O . SER A 1 74 ? -4.273 -0.855 -6.162 1.00 89.31 74 SER A O 1
ATOM 594 N N . LYS A 1 75 ? -4.773 0.896 -4.852 1.00 88.25 75 LYS A N 1
ATOM 595 C CA . LYS A 1 75 ? -5.816 0.217 -4.073 1.00 88.25 75 LYS A CA 1
ATOM 596 C C . LYS A 1 75 ? -6.968 -0.289 -4.951 1.00 88.25 75 LYS A C 1
ATOM 598 O O . LYS A 1 75 ? -7.499 -1.366 -4.671 1.00 88.25 75 LYS A O 1
ATOM 603 N N . ASP A 1 76 ? -7.317 0.446 -6.001 1.00 88.75 76 ASP A N 1
ATOM 604 C CA . ASP A 1 76 ? -8.376 0.082 -6.950 1.00 88.75 76 ASP A CA 1
ATOM 605 C C . ASP A 1 76 ? -7.930 -0.936 -8.019 1.00 88.75 76 ASP A C 1
ATOM 607 O O . ASP A 1 76 ? -8.758 -1.454 -8.770 1.00 88.75 76 ASP A O 1
ATOM 611 N N . LYS A 1 77 ? -6.637 -1.292 -8.078 1.00 89.69 77 LYS A N 1
ATOM 612 C CA . LYS A 1 77 ? -6.144 -2.303 -9.023 1.00 89.69 77 LYS A CA 1
ATOM 613 C C . LYS A 1 77 ? -6.591 -3.708 -8.645 1.00 89.69 77 LYS A C 1
ATOM 615 O O . LYS A 1 77 ? -6.615 -4.095 -7.469 1.00 89.69 77 LYS A O 1
ATOM 620 N N . ASN A 1 78 ? -6.875 -4.502 -9.673 1.00 89.06 78 ASN A N 1
ATOM 621 C CA . ASN A 1 78 ? -7.335 -5.867 -9.508 1.00 89.06 78 ASN A CA 1
ATOM 622 C C . ASN A 1 78 ? -6.202 -6.881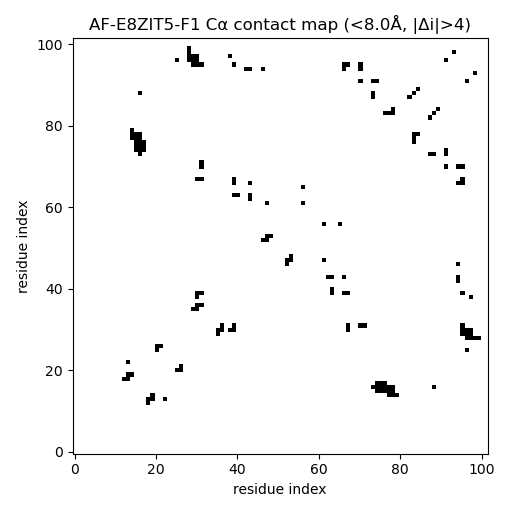 -9.613 1.00 89.06 78 ASN A C 1
ATOM 624 O O . ASN A 1 78 ? -5.265 -6.730 -10.383 1.00 89.06 78 ASN A O 1
ATOM 628 N N . PHE A 1 79 ? -6.301 -7.974 -8.865 1.00 86.00 79 PHE A N 1
ATOM 629 C CA . PHE A 1 79 ? -5.307 -9.045 -8.882 1.00 86.00 79 PHE A CA 1
ATOM 630 C C . PHE A 1 79 ? -5.322 -9.891 -10.155 1.00 86.00 79 PHE A C 1
ATOM 632 O O . PHE A 1 79 ? -4.397 -10.676 -10.358 1.00 86.00 79 PHE A O 1
ATOM 639 N N . TYR A 1 80 ? -6.362 -9.763 -10.983 1.00 84.31 80 TYR A N 1
ATOM 640 C CA . TYR A 1 80 ? -6.382 -10.361 -12.315 1.00 84.31 80 TYR A CA 1
ATOM 641 C C . TYR A 1 80 ? -5.552 -9.558 -13.326 1.00 84.31 80 TYR A C 1
ATOM 643 O O . TYR A 1 80 ? -5.188 -10.106 -14.365 1.00 84.31 80 TYR A O 1
ATOM 651 N N . ASP A 1 81 ? -5.226 -8.296 -13.027 1.00 86.06 81 ASP A N 1
ATOM 652 C CA . ASP A 1 81 ? -4.317 -7.508 -13.849 1.00 86.06 81 ASP A CA 1
ATOM 653 C C . ASP A 1 81 ? -2.875 -7.996 -13.683 1.00 86.06 81 ASP A C 1
ATOM 655 O O . ASP A 1 81 ? -2.404 -8.355 -12.594 1.00 86.06 81 ASP A O 1
ATOM 659 N N . GLN A 1 82 ? -2.151 -7.992 -14.799 1.00 86.31 82 GLN A N 1
ATOM 660 C CA . GLN A 1 82 ? -0.782 -8.481 -14.855 1.00 86.31 82 GLN A CA 1
ATOM 661 C C . GLN A 1 82 ? 0.124 -7.686 -13.902 1.00 86.31 82 GLN A C 1
ATOM 663 O O . GLN A 1 82 ? 0.124 -6.457 -13.894 1.00 86.31 82 GLN A O 1
ATOM 668 N N . GLY A 1 83 ? 0.909 -8.398 -13.089 1.00 83.38 83 GLY A N 1
ATOM 669 C CA . GLY A 1 83 ? 1.881 -7.795 -12.170 1.00 83.38 83 GLY A CA 1
ATOM 670 C C . GLY A 1 83 ? 1.286 -7.197 -10.889 1.00 83.38 83 GLY A C 1
ATOM 671 O O . GLY A 1 83 ? 2.040 -6.834 -9.984 1.00 83.38 83 GLY A O 1
ATOM 672 N N . VAL A 1 84 ? -0.046 -7.141 -10.727 1.00 87.75 84 VAL A N 1
ATOM 673 C CA . VAL A 1 84 ? -0.643 -6.539 -9.521 1.00 87.75 84 VAL A CA 1
ATOM 674 C C . VAL A 1 84 ? -0.334 -7.351 -8.270 1.00 87.75 84 VAL A C 1
ATOM 676 O O . VAL A 1 84 ? 0.062 -6.790 -7.253 1.00 87.75 84 VAL A O 1
ATOM 679 N N . PHE A 1 85 ? -0.446 -8.677 -8.333 1.00 84.88 85 PHE A N 1
ATOM 680 C CA . PHE A 1 85 ? -0.170 -9.529 -7.175 1.00 84.88 85 PHE A CA 1
ATOM 681 C C . PHE A 1 85 ? 1.323 -9.594 -6.810 1.00 84.88 85 PHE A C 1
ATOM 683 O O . PHE A 1 85 ? 1.661 -9.623 -5.628 1.00 84.88 85 PHE A O 1
ATOM 690 N N . SER A 1 86 ? 2.211 -9.634 -7.806 1.00 86.38 86 SER A N 1
ATOM 691 C CA . SER A 1 86 ? 3.649 -9.871 -7.619 1.00 86.38 86 SER A CA 1
ATOM 692 C C . SER A 1 86 ? 4.473 -8.600 -7.431 1.00 86.38 86 SER A C 1
ATOM 694 O O . SER A 1 86 ? 5.498 -8.648 -6.760 1.00 86.38 86 SER A O 1
ATOM 696 N N . GLU A 1 87 ? 4.048 -7.473 -8.001 1.00 87.38 87 GLU A N 1
ATOM 697 C CA . GLU A 1 87 ? 4.838 -6.238 -8.009 1.00 87.38 87 GLU A CA 1
ATOM 698 C C . 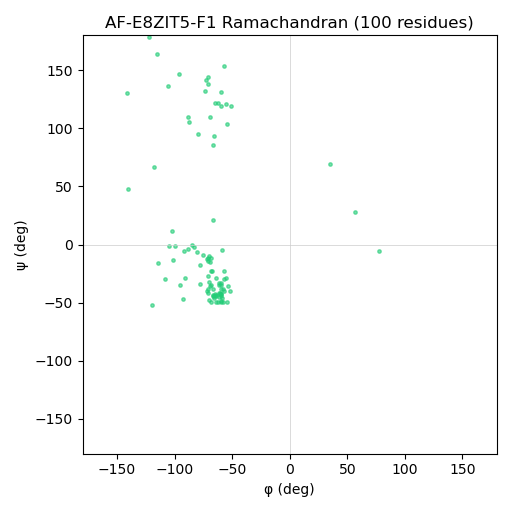GLU A 1 87 ? 4.106 -5.095 -7.314 1.00 87.38 87 GLU A C 1
ATOM 700 O O . GLU A 1 87 ? 4.652 -4.479 -6.397 1.00 87.38 87 GLU A O 1
ATOM 705 N N . VAL A 1 88 ? 2.856 -4.824 -7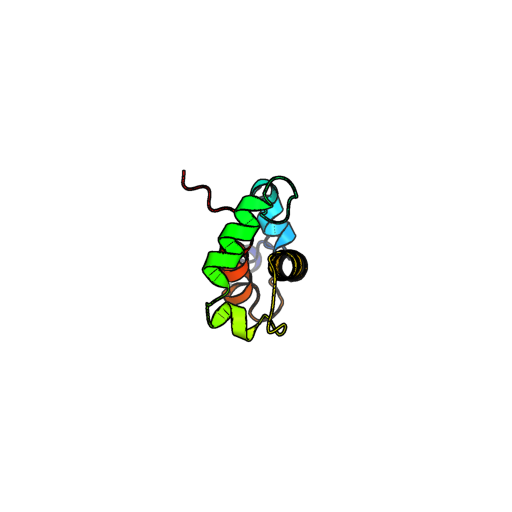.705 1.00 89.38 88 VAL A N 1
ATOM 706 C CA . VAL A 1 88 ? 2.106 -3.679 -7.164 1.00 89.38 88 VAL A CA 1
ATOM 707 C C . VAL A 1 88 ? 1.726 -3.910 -5.709 1.00 89.38 88 VAL A C 1
ATOM 709 O O . VAL A 1 88 ? 1.946 -3.035 -4.882 1.00 89.38 88 VAL A O 1
ATOM 712 N N . TYR A 1 89 ? 1.179 -5.073 -5.365 1.00 88.88 89 TYR A N 1
ATOM 713 C CA . TYR A 1 89 ? 0.668 -5.336 -4.023 1.00 88.88 89 TYR A CA 1
ATOM 714 C C . TYR A 1 89 ? 1.758 -5.352 -2.940 1.00 88.88 89 TYR A C 1
ATOM 716 O O . TYR A 1 89 ? 1.553 -4.710 -1.908 1.00 88.88 89 TYR A O 1
ATOM 724 N N . PRO A 1 90 ? 2.934 -5.983 -3.135 1.00 89.50 90 PRO A N 1
ATOM 725 C CA . PRO A 1 90 ? 4.032 -5.880 -2.174 1.00 89.50 90 PRO A CA 1
ATOM 726 C C . PRO A 1 90 ? 4.504 -4.436 -1.981 1.00 89.50 90 PRO A C 1
ATOM 728 O O . PRO A 1 90 ? 4.683 -3.996 -0.844 1.00 89.50 90 PRO A O 1
ATOM 731 N N . LYS A 1 91 ? 4.629 -3.668 -3.076 1.00 89.62 91 LYS A N 1
ATOM 732 C CA . LYS A 1 91 ? 4.947 -2.235 -3.013 1.00 89.62 91 LYS A CA 1
ATOM 733 C C . LYS A 1 91 ? 3.863 -1.463 -2.271 1.00 89.62 91 LYS A C 1
ATOM 735 O O . LYS A 1 91 ? 4.194 -0.659 -1.413 1.00 89.62 91 LYS A O 1
ATOM 740 N N . PHE A 1 92 ? 2.589 -1.725 -2.553 1.00 90.56 92 PHE A N 1
ATOM 741 C CA . PHE A 1 92 ? 1.449 -1.095 -1.894 1.00 90.56 92 PHE A CA 1
ATOM 742 C C . PHE A 1 92 ? 1.460 -1.359 -0.398 1.00 90.56 92 PHE A C 1
ATOM 744 O O . PHE A 1 92 ? 1.379 -0.429 0.395 1.00 90.56 92 PHE A O 1
ATOM 751 N N . ARG A 1 93 ? 1.634 -2.616 0.002 1.00 89.31 93 ARG A N 1
ATOM 752 C CA . ARG A 1 93 ? 1.687 -2.991 1.410 1.00 89.31 93 ARG A CA 1
ATOM 753 C C . ARG A 1 93 ? 2.830 -2.288 2.128 1.00 89.31 93 ARG A C 1
ATOM 755 O O . ARG A 1 93 ? 2.626 -1.771 3.215 1.00 89.31 93 ARG A O 1
ATOM 762 N N . TYR A 1 94 ? 4.000 -2.210 1.499 1.00 88.44 94 TYR A N 1
ATOM 763 C CA . TYR A 1 94 ? 5.122 -1.491 2.082 1.00 88.44 94 TYR A CA 1
ATOM 764 C C . TYR A 1 94 ? 4.876 0.020 2.135 1.00 88.44 94 TYR A C 1
ATOM 766 O O . TYR A 1 94 ? 5.088 0.619 3.177 1.00 88.44 94 TYR A O 1
ATOM 774 N N . ARG A 1 95 ? 4.445 0.642 1.032 1.00 88.31 95 ARG A N 1
ATOM 775 C CA . ARG A 1 95 ? 4.353 2.102 0.849 1.00 88.31 95 ARG A CA 1
ATOM 776 C C . ARG A 1 95 ? 3.134 2.736 1.525 1.00 88.31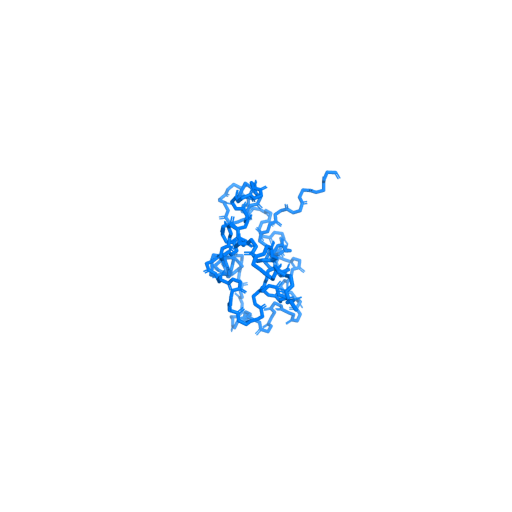 95 ARG A C 1
ATOM 778 O O . ARG A 1 95 ? 3.226 3.868 1.982 1.00 88.31 95 ARG A O 1
ATOM 785 N N . CYS A 1 96 ? 2.013 2.022 1.576 1.00 89.25 96 CYS A N 1
ATOM 786 C CA . CYS A 1 96 ? 0.693 2.574 1.896 1.00 89.25 96 CYS A CA 1
ATOM 787 C C . CYS A 1 96 ? 0.106 2.062 3.209 1.00 89.25 96 CYS A C 1
ATOM 789 O O . CYS A 1 96 ? -0.857 2.654 3.701 1.00 89.25 96 CYS A O 1
ATOM 791 N N . LEU A 1 97 ? 0.646 0.974 3.764 1.00 88.69 97 LEU A N 1
ATOM 792 C CA . LEU A 1 97 ? 0.230 0.456 5.060 1.00 88.69 97 LEU A CA 1
ATOM 793 C C . LEU A 1 97 ? 1.290 0.769 6.115 1.00 88.69 97 LEU A C 1
ATOM 795 O O . LEU A 1 97 ? 2.495 0.628 5.897 1.00 88.69 97 LEU A O 1
ATOM 799 N N . ASP A 1 98 ? 0.814 1.204 7.273 1.00 81.44 98 ASP A N 1
ATOM 800 C CA . ASP A 1 98 ? 1.615 1.318 8.476 1.00 81.44 98 ASP A CA 1
ATOM 801 C C . ASP A 1 98 ? 1.951 -0.102 8.938 1.00 81.44 98 ASP A C 1
ATOM 803 O O . ASP A 1 98 ? 1.070 -0.856 9.361 1.00 81.44 98 ASP A O 1
ATOM 807 N N . GLU A 1 99 ? 3.220 -0.495 8.819 1.00 67.12 99 GLU A N 1
ATOM 808 C CA . GLU A 1 99 ? 3.716 -1.709 9.459 1.00 67.12 99 GLU A CA 1
ATOM 809 C C . GLU A 1 99 ? 3.663 -1.479 10.969 1.00 67.12 99 GLU A C 1
ATOM 811 O O . GLU A 1 99 ? 4.640 -1.054 11.587 1.00 67.12 99 GLU A O 1
ATOM 816 N N . GLN A 1 100 ? 2.513 -1.747 11.585 1.00 52.78 100 GLN A N 1
ATOM 817 C CA . GLN A 1 100 ? 2.487 -1.966 13.018 1.00 52.78 100 GLN A CA 1
ATOM 818 C C . GLN A 1 100 ? 3.275 -3.246 13.275 1.00 52.78 100 GLN A C 1
ATOM 820 O O . GLN A 1 100 ? 2.755 -4.356 13.168 1.00 52.78 100 GLN A O 1
ATOM 825 N N . LYS A 1 101 ? 4.571 -3.073 13.558 1.00 45.69 101 LYS A N 1
ATOM 826 C CA . LYS A 1 101 ? 5.335 -4.043 14.329 1.00 45.69 101 LYS A CA 1
ATOM 827 C C . LYS A 1 101 ? 4.565 -4.244 15.627 1.00 45.69 101 LYS A C 1
ATOM 829 O O . LYS A 1 101 ? 4.574 -3.363 16.484 1.00 45.69 101 LYS A O 1
ATOM 834 N N . ASN A 1 102 ? 3.865 -5.365 15.716 1.00 36.03 102 ASN A N 1
ATOM 835 C CA . ASN A 1 102 ? 3.578 -5.959 17.007 1.00 36.03 102 ASN A CA 1
ATOM 836 C C . ASN A 1 102 ? 4.876 -6.539 17.569 1.00 36.03 102 ASN A C 1
ATOM 838 O O . ASN A 1 102 ? 5.613 -7.170 16.776 1.00 36.03 102 ASN A O 1
#

Sequence (102 aa):
MVRNVKSLCTPKGFSSISDLINQRKETSLLLTDSKNSLKLEKKYNDIKEWASWTAENKTSNGNKEDLSDWCKESKDKNFYDQGVFSEVYPKFRYRCLDEQKN

pLDDT: mean 78.73, std 13.98, range [36.03, 90.56]

Secondary structure (DSSP, 8-state):
----GGGS-PPPS-SBHHHHHHHTTGGGGBTTSGGGHHHHHHHHHHHTT-HHHHTT---TT--HHHHHHHHHHHHT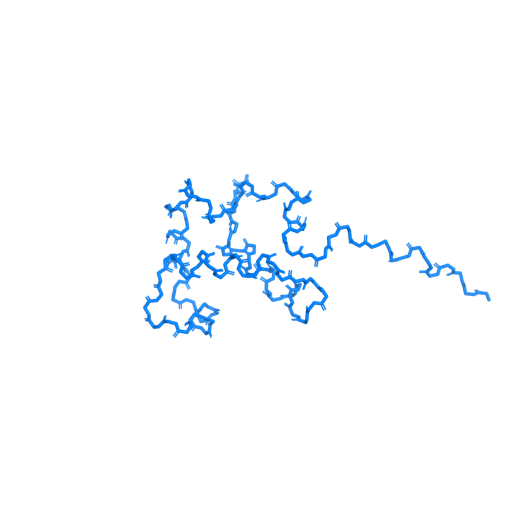-BTTSTTIIIIIHHHHHHHHB-----

Foldseek 3Di:
DDPDPPVVCPPPCFFFLLRVCVVVVQVVQFCLDPVNVVVLQVLCVVCVPPPLVPVVPPDPDDGSVVLSVLLVVLRGDTPVDPCNVPPSNVCSCSNTGHPPPD

Mean predicted aligned error: 8.89 Å

Radius of gyration: 16.37 Å; Cα contacts (8 Å, |Δi|>4): 87; chains: 1; bounding box: 29×58×32 Å

Organism: Mycoplasma haemofelis (strain Langford 1) (NCBI:txid941640)

Solvent-accessible surface area (backbone atoms only — not comparable to full-atom values): 6072 Å² total; per-residue (Å²): 134,86,79,73,74,81,76,78,67,70,74,67,94,42,60,28,47,48,43,46,33,54,76,66,64,44,61,86,31,37,28,72,40,79,92,29,46,70,57,31,43,51,48,37,66,72,39,62,81,35,69,83,41,49,75,70,46,84,52,98,76,67,51,50,61,55,56,38,50,51,39,56,61,52,31,72,40,37,56,86,45,88,56,28,64,79,52,48,44,56,49,42,52,64,73,33,34,58,81,74,80,123